Protein AF-A0A3D4DFG9-F1 (afdb_monomer_lite)

Foldseek 3Di:
DDPCVVCLCVLDDHPVGLALVLQVALQSDKDFADLVVCSVSSDLAQVSLQLVVCVVCVVVVWHKWKKWFDAPPDIGIWMWTADPNDIWTGRSNVGDTQDDPNHGDDLVCLAPPVVVVCVRLVVVVVDPCSPSRRSPDMDIGRDDVVVVVVDDRDMDGDDPVNRVVCRVPRND

pLDDT: mean 86.05, std 16.09, range [35.91, 98.31]

Radius of gyration: 16.88 Å; chains: 1; bounding box: 44×37×41 Å

Sequence (172 aa):
MTKFVSSIWKNYPLDIQSNEKFYKTPNDYFWGGTEELLIFKGSDWCSELARVFCALCQCENIPSRIVYTFSNEDGHVINEAFVNGKWLLIDSTNGFIYKYNNKFVDLRNLVFNVSYRNRILSEYSFNYYSNACYFENVYISYYWISRYEEYNYEISFCNNYYNKLLSKVWNQ

Structure (mmCIF, N/CA/C/O backbone):
data_AF-A0A3D4DFG9-F1
#
_entry.id   AF-A0A3D4DFG9-F1
#
loop_
_atom_site.group_PDB
_atom_site.id
_atom_site.type_symbol
_atom_site.label_atom_id
_atom_site.label_alt_id
_atom_site.label_comp_id
_atom_site.label_asym_id
_atom_site.label_entity_id
_atom_site.label_seq_id
_atom_site.pdbx_PDB_ins_code
_atom_site.Cartn_x
_atom_site.Cartn_y
_atom_site.Cartn_z
_atom_site.occupancy
_atom_site.B_iso_or_equiv
_atom_site.auth_seq_id
_atom_site.auth_comp_id
_atom_site.auth_asym_id
_atom_site.auth_atom_id
_atom_site.pdbx_PDB_model_num
ATOM 1 N N . MET A 1 1 ? -11.441 -17.284 -5.043 1.00 46.81 1 MET A N 1
ATOM 2 C CA . MET A 1 1 ? -10.011 -17.678 -5.125 1.00 46.81 1 MET A CA 1
ATOM 3 C C . MET A 1 1 ? -9.742 -18.696 -6.228 1.00 46.81 1 MET A C 1
ATOM 5 O O . MET A 1 1 ? -10.145 -19.850 -6.117 1.00 46.81 1 MET A O 1
ATOM 9 N N . THR A 1 2 ? -9.041 -18.301 -7.294 1.00 36.22 2 THR A N 1
ATOM 10 C CA . THR A 1 2 ? -8.557 -19.243 -8.318 1.00 36.22 2 THR A CA 1
ATOM 11 C C . THR A 1 2 ? -7.424 -20.119 -7.764 1.00 36.22 2 THR A C 1
ATOM 13 O O . THR A 1 2 ? -6.703 -19.735 -6.840 1.00 36.22 2 THR A O 1
ATOM 16 N N . LYS A 1 3 ? -7.233 -21.308 -8.354 1.00 35.91 3 LYS A N 1
ATOM 17 C CA . LYS A 1 3 ? -6.173 -22.273 -7.991 1.00 35.91 3 LYS A CA 1
ATOM 18 C C . LYS A 1 3 ? -4.770 -21.635 -7.976 1.00 35.91 3 LYS A C 1
ATOM 20 O O . LYS A 1 3 ? -3.923 -22.050 -7.188 1.00 35.91 3 LYS A O 1
ATOM 25 N N . PHE A 1 4 ? -4.564 -20.597 -8.792 1.00 39.53 4 PHE A N 1
ATOM 26 C CA . PHE A 1 4 ? -3.341 -19.796 -8.867 1.00 39.53 4 PHE A CA 1
ATOM 27 C C . PHE A 1 4 ? -3.067 -19.014 -7.571 1.00 39.53 4 PHE A C 1
ATOM 29 O O . PHE A 1 4 ? -2.027 -19.225 -6.954 1.00 39.53 4 PHE A O 1
ATOM 36 N N . VAL A 1 5 ? -4.029 -18.211 -7.094 1.00 42.69 5 VAL A N 1
ATOM 37 C CA . VAL A 1 5 ? -3.875 -17.370 -5.886 1.00 42.69 5 VAL A CA 1
ATOM 38 C C . VAL A 1 5 ? -3.651 -18.225 -4.634 1.00 42.69 5 VAL A C 1
ATOM 40 O O . VAL A 1 5 ? -2.771 -17.940 -3.830 1.00 42.69 5 VAL A O 1
ATOM 43 N N . SER A 1 6 ? -4.362 -19.350 -4.509 1.00 41.75 6 SER A N 1
ATOM 44 C CA . SER A 1 6 ? -4.183 -20.291 -3.385 1.00 41.75 6 SER A CA 1
ATOM 45 C C . SER A 1 6 ? -2.836 -21.033 -3.376 1.00 41.75 6 SER A C 1
ATOM 47 O O . SER A 1 6 ? -2.487 -21.675 -2.384 1.00 41.75 6 SER A O 1
ATOM 49 N N . SER A 1 7 ? -2.094 -20.969 -4.487 1.00 47.50 7 SER A N 1
ATOM 50 C CA . SER A 1 7 ? -0.821 -21.671 -4.689 1.00 47.50 7 SER A CA 1
ATOM 51 C C . SER A 1 7 ? 0.356 -20.715 -4.889 1.00 47.50 7 SER A C 1
ATOM 53 O O . SER A 1 7 ? 1.444 -21.182 -5.212 1.00 47.50 7 SER A O 1
ATOM 55 N N . ILE A 1 8 ? 0.169 -19.402 -4.697 1.00 57.06 8 ILE A N 1
ATOM 56 C CA . ILE A 1 8 ? 1.238 -18.402 -4.850 1.00 57.06 8 ILE A CA 1
ATOM 57 C C . ILE A 1 8 ? 2.456 -18.775 -3.992 1.00 57.06 8 ILE A C 1
ATOM 59 O O . ILE A 1 8 ? 3.555 -18.875 -4.517 1.00 57.06 8 ILE A O 1
ATOM 63 N N . TRP A 1 9 ? 2.253 -19.167 -2.734 1.00 48.72 9 TRP A N 1
ATOM 64 C CA . TRP A 1 9 ? 3.323 -19.614 -1.830 1.00 48.72 9 TRP A CA 1
ATOM 65 C C . TRP A 1 9 ? 4.067 -20.887 -2.284 1.00 48.72 9 TRP A C 1
ATOM 67 O O . TRP A 1 9 ? 5.115 -21.211 -1.737 1.00 48.72 9 TRP A O 1
ATOM 77 N N . LYS A 1 10 ? 3.514 -21.650 -3.241 1.00 53.09 10 LYS A N 1
ATOM 78 C CA . LYS A 1 10 ? 4.158 -22.840 -3.832 1.00 53.09 10 LYS A CA 1
ATOM 79 C C . LYS A 1 10 ? 4.944 -22.520 -5.100 1.00 53.09 10 LYS A C 1
ATOM 81 O O . LYS A 1 10 ? 5.863 -23.258 -5.435 1.00 53.09 10 LYS A O 1
ATOM 86 N N . ASN A 1 11 ? 4.509 -21.499 -5.836 1.00 50.72 11 ASN A N 1
ATOM 87 C CA . ASN A 1 11 ? 5.065 -21.124 -7.137 1.00 50.72 11 ASN A CA 1
ATOM 88 C C . ASN A 1 11 ? 6.096 -20.002 -7.022 1.00 50.72 11 ASN A C 1
ATOM 90 O O . ASN A 1 11 ? 6.951 -19.871 -7.893 1.00 50.72 11 ASN A O 1
ATOM 94 N N . TYR A 1 12 ? 6.000 -19.208 -5.961 1.00 51.94 12 TYR A N 1
ATOM 95 C CA . TYR A 1 12 ? 6.945 -18.164 -5.628 1.00 51.94 12 TYR A CA 1
ATOM 96 C C . TYR A 1 12 ? 7.826 -18.628 -4.480 1.00 51.94 12 TYR A C 1
ATOM 98 O O . TYR A 1 12 ? 7.362 -19.390 -3.625 1.00 51.94 12 TYR A O 1
ATOM 106 N N . PRO A 1 13 ? 9.101 -18.222 -4.488 1.00 49.41 13 PRO A N 1
ATOM 107 C CA . PRO A 1 13 ? 10.010 -18.545 -3.410 1.00 49.41 13 PRO A CA 1
ATOM 108 C C . PRO A 1 13 ? 9.376 -18.193 -2.056 1.00 49.41 13 PRO A C 1
ATOM 110 O O . PRO A 1 13 ? 8.799 -17.117 -1.911 1.00 49.41 13 PRO A O 1
ATOM 113 N N . LEU A 1 14 ? 9.466 -19.109 -1.082 1.00 44.88 14 LEU A N 1
ATOM 114 C CA . LEU A 1 14 ? 9.115 -18.831 0.319 1.00 44.88 14 LEU A CA 1
ATOM 115 C C . LEU A 1 14 ? 9.831 -17.550 0.769 1.00 44.88 14 LEU A C 1
ATOM 117 O O . LEU A 1 14 ? 10.867 -17.220 0.210 1.00 44.88 14 LEU A O 1
ATOM 121 N N . ASP A 1 15 ? 9.363 -16.891 1.819 1.00 45.31 15 ASP A N 1
ATOM 122 C CA . ASP A 1 15 ? 9.868 -15.608 2.342 1.00 45.31 15 ASP A CA 1
ATOM 123 C C . ASP A 1 15 ? 11.414 -15.577 2.530 1.00 45.31 15 ASP A C 1
ATOM 125 O O . ASP A 1 15 ? 12.061 -14.537 2.469 1.00 45.31 15 ASP A O 1
ATOM 129 N N . ILE A 1 16 ? 12.032 -16.754 2.710 1.00 41.19 16 ILE A N 1
ATOM 130 C CA . ILE A 1 16 ? 13.486 -16.994 2.842 1.00 41.19 16 ILE A CA 1
ATOM 131 C C . ILE A 1 16 ? 14.237 -17.064 1.489 1.00 41.19 16 ILE A C 1
ATOM 133 O O . ILE A 1 16 ? 15.465 -17.040 1.447 1.00 41.19 16 ILE A O 1
ATOM 137 N N . GLN A 1 17 ? 13.529 -17.192 0.376 1.00 40.84 17 GLN A N 1
ATOM 138 C CA . GLN A 1 17 ? 14.023 -17.302 -0.999 1.00 40.84 17 GLN A CA 1
ATOM 139 C C . GLN A 1 17 ? 13.631 -16.086 -1.861 1.00 40.84 17 GLN A C 1
ATOM 141 O O . GLN A 1 17 ? 14.265 -15.848 -2.886 1.00 40.84 17 GLN A O 1
ATOM 146 N N . SER A 1 18 ? 12.618 -15.308 -1.458 1.00 43.88 18 SER A N 1
ATOM 147 C CA . SER A 1 18 ? 12.346 -13.951 -1.955 1.00 43.88 18 SER A CA 1
ATOM 148 C C . SER A 1 18 ? 13.230 -12.942 -1.219 1.00 43.88 18 SER A C 1
ATOM 150 O O . SER A 1 18 ? 12.785 -11.884 -0.793 1.00 43.88 18 SER A O 1
ATOM 152 N N . ASN A 1 19 ? 14.475 -13.332 -0.963 1.00 43.22 19 ASN A N 1
ATOM 153 C CA . ASN A 1 19 ? 15.458 -12.488 -0.323 1.00 43.22 19 ASN A CA 1
ATOM 154 C C . ASN A 1 19 ? 16.263 -11.742 -1.385 1.00 43.22 19 ASN A C 1
ATOM 156 O O . ASN A 1 19 ? 16.289 -12.117 -2.559 1.00 43.22 19 ASN A O 1
ATOM 160 N N . GLU A 1 20 ? 16.988 -10.739 -0.909 1.00 46.56 20 GLU A N 1
ATOM 161 C CA . GLU A 1 20 ? 18.102 -9.980 -1.490 1.00 46.56 20 GLU A CA 1
ATOM 162 C C . GLU A 1 20 ? 18.973 -10.701 -2.553 1.00 46.56 20 GLU A C 1
ATOM 164 O O . GLU A 1 20 ? 19.688 -10.094 -3.340 1.00 46.56 20 GLU A O 1
ATOM 169 N N . LYS A 1 21 ? 18.930 -12.029 -2.651 1.00 51.59 21 LYS A N 1
ATOM 170 C CA . LYS A 1 21 ? 19.681 -12.822 -3.629 1.00 51.59 21 LYS A CA 1
ATOM 171 C C . LYS A 1 21 ? 18.981 -13.002 -4.978 1.00 51.59 21 LYS A C 1
ATOM 173 O O . LYS A 1 21 ? 19.639 -13.485 -5.903 1.00 51.59 21 LYS A O 1
ATOM 178 N N . PHE A 1 22 ? 17.700 -12.649 -5.113 1.00 65.12 22 PHE A N 1
ATOM 179 C CA . PHE A 1 22 ? 16.990 -12.762 -6.394 1.00 65.12 22 PHE A CA 1
ATOM 180 C C . PHE A 1 22 ? 17.450 -11.688 -7.391 1.00 65.12 22 PHE A C 1
ATOM 182 O O . PHE A 1 22 ? 17.767 -12.000 -8.539 1.00 65.12 22 PHE A O 1
ATOM 189 N N . TYR A 1 23 ? 17.593 -10.446 -6.919 1.00 75.56 23 TYR A N 1
ATOM 190 C CA . TYR A 1 23 ? 18.137 -9.322 -7.679 1.00 75.56 23 TYR A CA 1
ATOM 191 C C . TYR A 1 23 ? 19.496 -8.926 -7.100 1.00 75.56 23 TYR A C 1
ATOM 193 O O . TYR A 1 23 ? 19.579 -8.298 -6.047 1.00 75.56 23 TYR A O 1
ATOM 201 N N . LYS A 1 24 ? 20.588 -9.316 -7.766 1.00 79.81 24 LYS A N 1
ATOM 202 C CA . LYS A 1 24 ? 21.953 -9.131 -7.233 1.00 79.81 24 LYS A CA 1
ATOM 203 C C . LYS A 1 24 ? 22.349 -7.661 -7.144 1.00 79.81 24 LYS A C 1
ATOM 205 O O . LYS A 1 24 ? 23.125 -7.283 -6.272 1.00 79.81 24 LYS A O 1
ATOM 210 N N . THR A 1 25 ? 21.845 -6.859 -8.069 1.00 85.56 25 THR A N 1
ATOM 211 C CA . THR A 1 25 ? 22.102 -5.430 -8.187 1.00 85.56 25 THR A CA 1
ATOM 212 C C . THR A 1 25 ? 20.796 -4.695 -8.489 1.00 85.56 25 THR A C 1
ATOM 214 O O . THR A 1 25 ? 19.872 -5.300 -9.039 1.00 85.56 25 THR A O 1
ATOM 217 N N . PRO A 1 26 ? 20.723 -3.374 -8.241 1.00 84.88 26 PRO A N 1
ATOM 218 C CA . PRO A 1 26 ? 19.557 -2.579 -8.627 1.00 84.88 26 PRO A CA 1
ATOM 219 C C . PRO A 1 26 ? 19.217 -2.680 -10.122 1.00 84.88 26 PRO A C 1
ATOM 221 O O . PRO A 1 26 ? 18.064 -2.508 -10.500 1.00 84.88 26 PRO A O 1
ATOM 224 N N . ASN A 1 27 ? 20.207 -2.961 -10.978 1.00 87.88 27 ASN A N 1
ATOM 225 C CA . ASN A 1 27 ? 20.015 -3.109 -12.423 1.00 87.88 27 ASN A CA 1
ATOM 226 C C . ASN A 1 27 ? 19.316 -4.415 -12.816 1.00 87.88 27 ASN A C 1
ATOM 228 O O . ASN A 1 27 ? 18.794 -4.501 -13.925 1.00 87.88 27 ASN A O 1
ATOM 232 N N . ASP A 1 28 ? 19.315 -5.416 -11.936 1.00 83.94 28 ASP A N 1
ATOM 233 C CA . ASP A 1 28 ? 18.597 -6.668 -12.171 1.00 83.94 28 ASP A CA 1
ATOM 234 C C . ASP A 1 28 ? 17.088 -6.498 -11.915 1.00 83.94 28 ASP A C 1
ATOM 236 O O . ASP A 1 28 ? 16.291 -7.320 -12.364 1.00 83.94 28 ASP A O 1
ATOM 240 N N . TYR A 1 29 ? 16.694 -5.428 -11.214 1.00 85.69 29 TYR A N 1
ATOM 241 C CA . TYR A 1 29 ? 15.308 -5.101 -10.900 1.00 85.69 29 TYR A CA 1
ATOM 242 C C . TYR A 1 29 ? 14.666 -4.229 -11.984 1.00 85.69 29 TYR A C 1
ATOM 244 O O . TYR A 1 29 ? 15.296 -3.334 -12.557 1.00 85.69 29 TYR A O 1
ATOM 252 N N . PHE A 1 30 ? 13.370 -4.441 -12.213 1.00 88.44 30 PHE A N 1
ATOM 253 C CA . PHE A 1 30 ? 12.541 -3.543 -13.009 1.00 88.44 30 PHE A CA 1
ATOM 254 C C . PHE A 1 30 ? 11.319 -3.077 -12.215 1.00 88.44 30 PHE A C 1
ATOM 256 O O . PHE A 1 30 ? 10.704 -3.850 -11.475 1.00 88.44 30 PHE A O 1
ATOM 263 N N . TRP A 1 31 ? 10.961 -1.808 -12.392 1.00 88.50 31 TRP A N 1
ATOM 264 C CA . TRP A 1 31 ? 9.784 -1.180 -11.801 1.00 88.50 31 TRP A CA 1
ATOM 265 C C . TRP A 1 31 ? 8.658 -1.112 -12.824 1.00 88.50 31 TRP A C 1
ATOM 267 O O . TRP A 1 31 ? 8.898 -0.841 -14.003 1.00 88.50 31 TRP A O 1
ATOM 277 N N . GLY A 1 32 ? 7.428 -1.307 -12.359 1.00 88.38 32 GLY A N 1
ATOM 278 C CA . GLY A 1 32 ? 6.242 -1.309 -13.213 1.00 88.38 32 GLY A CA 1
ATOM 279 C C . GLY A 1 32 ? 5.870 -2.707 -13.708 1.00 88.38 32 GLY A C 1
ATOM 280 O O . GLY A 1 32 ? 6.261 -3.718 -13.125 1.00 88.38 32 GLY A O 1
ATOM 281 N N . GLY A 1 33 ? 5.072 -2.769 -14.773 1.00 90.88 33 GLY A N 1
ATOM 282 C CA . GLY A 1 33 ? 4.374 -3.986 -15.194 1.00 90.88 33 GLY A CA 1
ATOM 283 C C . GLY A 1 33 ? 2.998 -4.146 -14.540 1.00 90.88 33 GLY A C 1
ATOM 284 O O . GLY A 1 33 ? 2.639 -3.415 -13.611 1.00 90.88 33 GLY A O 1
ATOM 285 N N . THR A 1 34 ? 2.206 -5.084 -15.063 1.00 92.69 34 THR A N 1
ATOM 286 C CA . THR A 1 34 ? 0.888 -5.460 -14.522 1.00 92.69 34 THR A CA 1
ATOM 287 C C . THR A 1 34 ? 1.028 -6.225 -13.213 1.00 92.69 34 THR A C 1
ATOM 289 O O . THR A 1 34 ? 2.100 -6.731 -12.888 1.00 92.69 34 THR A O 1
ATOM 292 N N . GLU A 1 35 ? -0.058 -6.363 -12.465 1.00 92.56 35 GLU A N 1
ATOM 293 C CA . GLU A 1 35 ? -0.071 -7.091 -11.197 1.00 92.56 35 GLU A CA 1
ATOM 294 C C . GLU A 1 35 ? 0.397 -8.546 -11.347 1.00 92.56 35 GLU A C 1
ATOM 296 O O . GLU A 1 35 ? 1.107 -9.042 -10.476 1.00 92.56 35 GLU A O 1
ATOM 301 N N . GLU A 1 36 ? 0.100 -9.220 -12.463 1.00 87.62 36 GLU A N 1
ATOM 302 C CA . GLU A 1 36 ? 0.626 -10.561 -12.746 1.00 87.62 36 GLU A CA 1
ATOM 303 C C . GLU A 1 36 ? 2.148 -10.5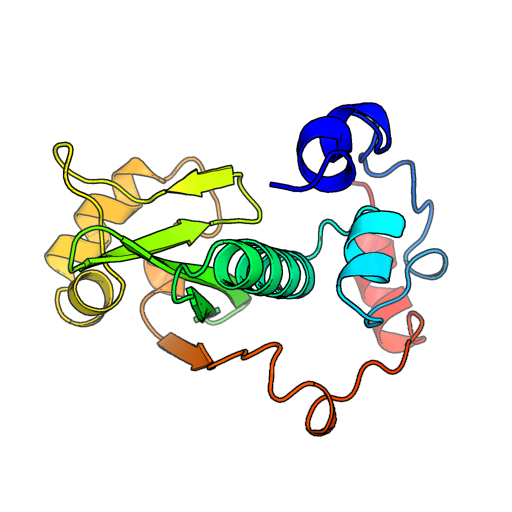63 -12.892 1.00 87.62 36 GLU A C 1
ATOM 305 O O . GLU A 1 36 ? 2.798 -11.487 -12.408 1.00 87.62 36 GLU A O 1
ATOM 310 N N . LEU A 1 37 ? 2.727 -9.532 -13.520 1.00 86.06 37 LEU A N 1
ATOM 311 C CA . LEU A 1 37 ? 4.180 -9.369 -13.618 1.00 86.06 37 LEU A CA 1
ATOM 312 C C . LEU A 1 37 ? 4.801 -9.042 -12.260 1.00 86.06 37 LEU A C 1
ATOM 314 O O . LEU A 1 37 ? 5.868 -9.565 -11.949 1.00 86.06 37 LEU A O 1
ATOM 318 N N . L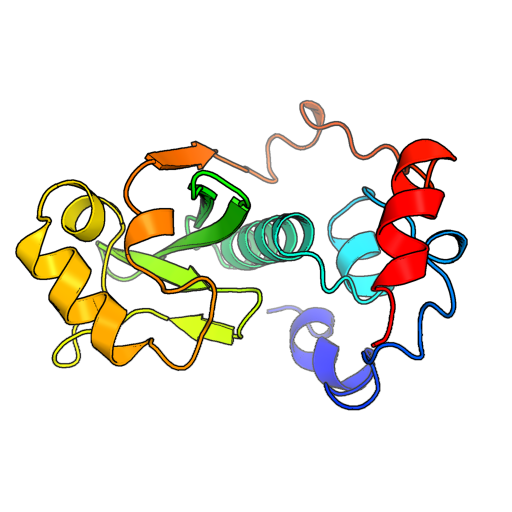EU A 1 38 ? 4.138 -8.221 -11.440 1.00 88.81 38 LEU A N 1
ATOM 319 C CA . LEU A 1 38 ? 4.588 -7.905 -10.081 1.00 88.81 38 LEU A CA 1
ATOM 320 C C . LEU A 1 38 ? 4.622 -9.158 -9.195 1.00 88.81 38 LEU A C 1
ATOM 322 O O . LEU A 1 38 ? 5.594 -9.381 -8.474 1.00 88.81 38 LEU A O 1
ATOM 326 N N . ILE A 1 39 ? 3.590 -10.000 -9.297 1.00 84.81 39 ILE A N 1
ATOM 327 C CA . ILE A 1 39 ? 3.542 -11.308 -8.640 1.00 84.81 39 ILE A CA 1
ATOM 328 C C . ILE A 1 39 ? 4.642 -12.208 -9.218 1.00 84.81 39 ILE A C 1
ATOM 330 O O . ILE A 1 39 ? 5.417 -12.781 -8.461 1.00 84.81 39 ILE A O 1
ATOM 334 N N . PHE A 1 40 ? 4.755 -12.295 -10.550 1.00 80.50 40 PHE A N 1
ATOM 335 C CA . PHE A 1 40 ? 5.747 -13.132 -11.229 1.00 80.50 40 PHE A CA 1
ATOM 336 C C . PHE A 1 40 ? 7.186 -12.810 -10.823 1.00 80.50 40 PHE A C 1
ATOM 338 O O . PHE A 1 40 ? 7.980 -13.718 -10.585 1.00 80.50 40 PHE A O 1
ATOM 345 N N . LYS A 1 41 ? 7.511 -11.520 -10.727 1.00 80.56 41 LYS A N 1
ATOM 346 C CA . LYS A 1 41 ? 8.851 -11.037 -10.391 1.00 80.56 41 LYS A CA 1
ATOM 347 C C . LYS A 1 41 ? 9.151 -11.081 -8.891 1.00 80.56 41 LYS A C 1
ATOM 349 O O . LYS A 1 41 ? 10.281 -10.792 -8.512 1.00 80.56 41 LYS A O 1
ATOM 354 N N . GLY A 1 42 ? 8.158 -11.403 -8.056 1.00 79.06 42 GLY A N 1
ATOM 355 C CA . GLY A 1 42 ? 8.300 -11.412 -6.601 1.00 79.06 42 GLY A CA 1
ATOM 356 C C . GLY A 1 42 ? 8.707 -10.047 -6.052 1.00 79.06 42 GLY A C 1
ATOM 357 O O . GLY A 1 42 ? 9.689 -9.963 -5.325 1.00 79.06 42 GLY A O 1
ATOM 358 N N . SER A 1 43 ? 8.009 -8.981 -6.461 1.00 83.75 43 SER A N 1
ATOM 359 C CA . SER A 1 43 ? 8.293 -7.626 -5.970 1.00 83.75 43 SER A CA 1
ATOM 360 C C . SER A 1 43 ? 8.162 -7.531 -4.448 1.00 83.75 43 SER A C 1
ATOM 362 O O . SER A 1 43 ? 7.183 -8.009 -3.879 1.00 83.75 43 SER A O 1
ATOM 364 N N . ASP A 1 44 ? 9.119 -6.859 -3.817 1.00 82.31 44 ASP A N 1
ATOM 365 C CA . ASP A 1 44 ? 9.137 -6.480 -2.402 1.00 82.31 44 ASP A CA 1
ATOM 366 C C . ASP A 1 44 ? 8.913 -4.968 -2.191 1.00 82.31 44 ASP A C 1
ATOM 368 O O . ASP A 1 44 ? 8.873 -4.483 -1.060 1.00 82.31 44 ASP A O 1
ATOM 372 N N . TRP A 1 45 ? 8.716 -4.204 -3.270 1.00 87.88 45 TRP A N 1
ATOM 373 C CA . TRP A 1 45 ? 8.497 -2.763 -3.194 1.00 87.88 45 TRP A CA 1
ATOM 374 C C . TRP A 1 45 ? 7.081 -2.439 -2.720 1.00 87.88 45 TRP A C 1
ATOM 376 O O . TRP A 1 45 ? 6.090 -2.866 -3.317 1.00 87.88 45 TRP A O 1
ATOM 386 N N . CYS A 1 46 ? 6.976 -1.598 -1.690 1.00 93.25 46 CYS A N 1
ATOM 387 C CA . CYS A 1 46 ? 5.711 -1.307 -1.011 1.00 93.25 46 CYS A CA 1
ATOM 388 C C . CYS A 1 46 ? 4.599 -0.801 -1.944 1.00 93.25 46 CYS A C 1
ATOM 390 O O . CYS A 1 46 ? 3.446 -1.216 -1.834 1.00 93.25 46 CYS A O 1
ATOM 392 N N . SER A 1 47 ? 4.935 0.042 -2.922 1.00 94.31 47 SER A N 1
ATOM 393 C CA . SER A 1 47 ? 3.974 0.581 -3.891 1.00 94.31 47 SER A CA 1
ATOM 394 C C . SER A 1 47 ? 3.446 -0.470 -4.875 1.00 94.31 47 SER A C 1
ATOM 396 O O . SER A 1 47 ? 2.276 -0.429 -5.261 1.00 94.31 47 SER A O 1
ATOM 398 N N . GLU A 1 48 ? 4.285 -1.427 -5.267 1.00 94.00 48 GLU A N 1
ATOM 399 C CA . GLU A 1 48 ? 3.929 -2.529 -6.161 1.00 94.00 48 GLU A CA 1
ATOM 400 C C . GLU A 1 48 ? 3.112 -3.589 -5.411 1.00 94.00 48 GLU A C 1
ATOM 402 O O . GLU A 1 48 ? 2.070 -4.027 -5.906 1.00 94.00 48 GLU A O 1
ATOM 407 N N . LEU A 1 49 ? 3.497 -3.916 -4.174 1.00 94.38 49 LEU A N 1
ATOM 408 C CA . LEU A 1 49 ? 2.715 -4.786 -3.295 1.00 94.38 49 LEU A CA 1
ATOM 409 C C . LEU A 1 49 ? 1.340 -4.195 -2.972 1.00 94.38 49 LEU A C 1
ATOM 411 O O . LEU A 1 49 ? 0.344 -4.917 -3.015 1.00 94.38 49 LEU A O 1
ATOM 415 N N . ALA A 1 50 ? 1.247 -2.885 -2.735 1.00 96.75 50 ALA A N 1
ATOM 416 C CA . ALA A 1 50 ? -0.030 -2.224 -2.488 1.00 96.75 50 ALA A CA 1
ATOM 417 C C . ALA A 1 50 ? -0.980 -2.295 -3.699 1.00 96.75 50 ALA A C 1
ATOM 419 O O . ALA A 1 50 ? -2.199 -2.412 -3.524 1.00 96.75 50 ALA A O 1
ATOM 420 N N . ARG A 1 51 ? -0.448 -2.261 -4.930 1.00 96.25 51 ARG A N 1
ATOM 421 C CA . ARG A 1 51 ? -1.234 -2.481 -6.158 1.00 96.25 51 ARG A CA 1
ATOM 422 C C . ARG A 1 51 ? -1.730 -3.918 -6.262 1.00 96.25 51 ARG A C 1
ATOM 424 O O . ARG A 1 51 ? -2.930 -4.128 -6.451 1.00 96.25 51 ARG A O 1
ATOM 431 N N . VAL A 1 52 ? -0.834 -4.890 -6.075 1.00 95.94 52 VAL A N 1
ATOM 432 C CA . VAL A 1 52 ? -1.178 -6.322 -6.085 1.00 95.94 52 VAL A CA 1
ATOM 433 C C . VAL A 1 52 ? -2.246 -6.625 -5.036 1.00 95.94 52 VAL A C 1
ATOM 435 O O . VAL A 1 52 ? -3.242 -7.276 -5.348 1.00 95.94 52 VAL A O 1
ATOM 438 N N . PHE A 1 53 ? -2.097 -6.095 -3.820 1.00 96.88 53 PHE A N 1
ATOM 439 C CA . PHE A 1 53 ? -3.093 -6.221 -2.761 1.00 96.88 53 PHE A CA 1
ATOM 440 C C . PHE A 1 53 ? -4.468 -5.729 -3.225 1.00 96.88 53 PHE A C 1
ATOM 442 O O . PHE A 1 53 ? -5.459 -6.452 -3.110 1.00 96.88 53 PHE A O 1
ATOM 449 N N . CYS A 1 54 ? -4.537 -4.523 -3.801 1.00 97.62 54 CYS A N 1
ATOM 450 C CA . CYS A 1 54 ? -5.800 -3.973 -4.277 1.00 97.62 54 CYS A CA 1
ATOM 451 C C . CYS A 1 54 ? -6.445 -4.827 -5.374 1.00 97.62 54 CYS A C 1
ATOM 453 O O . CYS A 1 54 ? -7.657 -5.048 -5.335 1.00 97.62 54 CYS A O 1
ATOM 455 N N . ALA A 1 55 ? -5.657 -5.325 -6.327 1.00 96.38 55 ALA A N 1
ATOM 456 C CA . ALA A 1 55 ? -6.170 -6.193 -7.379 1.00 96.38 55 A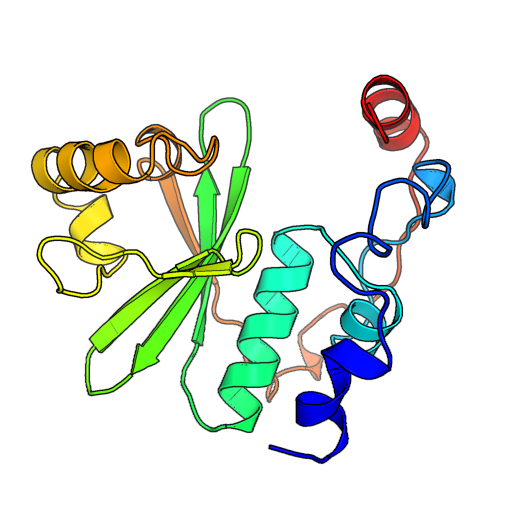LA A CA 1
ATOM 457 C C . ALA A 1 55 ? -6.721 -7.511 -6.822 1.00 96.38 55 ALA A C 1
ATOM 459 O O . ALA A 1 55 ? -7.830 -7.912 -7.174 1.00 96.38 55 ALA A O 1
ATOM 460 N N . LEU A 1 56 ? -6.005 -8.146 -5.890 1.00 96.06 56 LEU A N 1
ATOM 461 C CA . LEU A 1 56 ? -6.459 -9.377 -5.242 1.00 96.06 56 LEU A CA 1
ATOM 462 C C . LEU A 1 56 ? -7.741 -9.164 -4.424 1.00 96.06 56 LEU A C 1
ATOM 464 O O . LEU A 1 56 ? -8.651 -9.988 -4.504 1.00 96.06 56 LEU A O 1
ATOM 468 N N . CYS A 1 57 ? -7.855 -8.056 -3.686 1.00 96.94 57 CYS A N 1
ATOM 469 C CA . CYS A 1 57 ? -9.092 -7.706 -2.984 1.00 96.94 57 CYS A CA 1
ATOM 470 C C . CYS A 1 57 ? -10.271 -7.552 -3.951 1.00 96.94 57 CYS A C 1
ATOM 472 O O . CYS A 1 57 ? -11.345 -8.103 -3.708 1.00 96.94 57 CYS A O 1
ATOM 474 N N . GLN A 1 58 ? -10.069 -6.851 -5.066 1.00 95.06 58 GLN A N 1
ATOM 475 C CA . GLN A 1 58 ? -11.127 -6.601 -6.045 1.00 95.06 58 GLN A CA 1
ATOM 476 C C . GLN A 1 58 ? -11.572 -7.873 -6.772 1.00 95.06 58 GLN A C 1
ATOM 478 O O . GLN A 1 58 ? -12.768 -8.034 -7.008 1.00 95.06 58 GLN A O 1
ATOM 483 N N . CYS A 1 59 ? -10.664 -8.821 -7.023 1.00 95.31 59 CYS A N 1
ATOM 484 C CA . CYS A 1 59 ? -11.010 -10.159 -7.517 1.00 95.31 59 CYS A CA 1
ATOM 485 C C . CYS A 1 59 ? -11.966 -10.925 -6.584 1.00 95.31 59 CYS A C 1
ATOM 487 O O . CYS A 1 59 ? -12.717 -11.784 -7.043 1.00 95.31 59 CYS A O 1
ATOM 489 N N . GLU A 1 60 ? -11.964 -10.613 -5.286 1.00 94.94 60 GLU A N 1
ATOM 490 C CA . GLU A 1 60 ? -12.864 -11.201 -4.286 1.00 94.94 60 GLU A CA 1
ATOM 491 C C . GLU A 1 60 ? -14.005 -10.243 -3.884 1.00 94.94 60 GLU A C 1
ATOM 493 O O . GLU A 1 60 ? -14.675 -10.458 -2.875 1.00 94.94 60 GLU A O 1
ATOM 498 N N . ASN A 1 61 ? -14.263 -9.195 -4.678 1.00 94.75 61 ASN A N 1
ATOM 499 C CA . ASN A 1 61 ? -15.289 -8.173 -4.429 1.00 94.75 61 ASN A CA 1
ATOM 500 C C . ASN A 1 61 ? -15.117 -7.410 -3.103 1.00 94.75 61 ASN A C 1
ATOM 502 O O . ASN A 1 61 ? -16.091 -6.930 -2.521 1.00 94.75 61 ASN A O 1
ATOM 506 N N . ILE A 1 62 ? -13.881 -7.276 -2.621 1.00 96.75 62 ILE A N 1
ATOM 507 C CA . ILE A 1 62 ? -13.542 -6.466 -1.450 1.00 96.75 62 ILE A CA 1
ATOM 508 C C . ILE A 1 62 ? -13.079 -5.091 -1.945 1.00 96.75 62 ILE A C 1
ATOM 510 O O . ILE A 1 62 ? -12.046 -5.008 -2.614 1.00 96.75 62 ILE A O 1
ATOM 514 N N . PRO A 1 63 ? -13.794 -3.994 -1.626 1.00 96.94 63 PRO A N 1
ATOM 515 C CA . PRO A 1 63 ? -13.323 -2.658 -1.961 1.00 96.94 63 PRO A CA 1
ATOM 516 C C . PRO A 1 63 ? -11.998 -2.370 -1.256 1.00 96.94 63 PRO A C 1
ATOM 518 O O . PRO A 1 63 ? -11.877 -2.568 -0.047 1.00 96.94 63 PRO A O 1
ATOM 521 N N . SER A 1 64 ? -11.018 -1.870 -1.996 1.00 97.56 64 SER A N 1
ATOM 522 C CA . SER A 1 64 ? -9.691 -1.552 -1.477 1.00 97.56 64 SER A CA 1
ATOM 523 C C . SER A 1 64 ? -9.148 -0.269 -2.100 1.00 97.56 64 SER A C 1
ATOM 525 O O . SER A 1 64 ? -9.599 0.164 -3.164 1.00 97.56 64 SER A O 1
ATOM 527 N N . ARG A 1 65 ? -8.183 0.360 -1.431 1.00 97.56 65 ARG A N 1
ATOM 528 C CA . ARG A 1 65 ? -7.490 1.559 -1.917 1.00 97.56 65 ARG A CA 1
ATOM 529 C C . ARG A 1 65 ? -6.052 1.607 -1.423 1.00 97.56 65 ARG A C 1
ATOM 531 O O . ARG A 1 65 ? -5.714 0.973 -0.424 1.00 97.56 65 ARG A O 1
ATOM 538 N N . ILE A 1 66 ? -5.227 2.360 -2.138 1.00 98.25 66 ILE A N 1
ATOM 539 C CA . ILE A 1 66 ? -3.828 2.589 -1.785 1.00 98.25 66 ILE A CA 1
ATOM 540 C C . ILE A 1 66 ? -3.761 3.780 -0.831 1.00 98.25 66 ILE A C 1
ATOM 542 O O . ILE A 1 66 ? -4.453 4.785 -1.025 1.00 98.25 66 ILE A O 1
ATOM 546 N N . VAL A 1 67 ? -2.920 3.663 0.188 1.00 98.31 67 VAL A N 1
ATOM 547 C CA . VAL A 1 67 ? -2.620 4.717 1.151 1.00 98.31 67 VAL A CA 1
ATOM 548 C C . VAL A 1 67 ? -1.130 5.011 1.084 1.00 98.31 67 VAL A C 1
ATOM 550 O O . VAL A 1 67 ? -0.307 4.135 1.322 1.00 98.31 67 VAL A O 1
ATOM 553 N N . TYR A 1 68 ? -0.792 6.255 0.782 1.00 97.88 68 TYR A N 1
ATOM 554 C CA . TYR A 1 68 ? 0.566 6.765 0.857 1.00 97.88 68 TYR A CA 1
ATOM 555 C C . TYR A 1 68 ? 0.756 7.461 2.198 1.00 97.88 68 TYR A C 1
ATOM 557 O O . TYR A 1 68 ? -0.068 8.291 2.587 1.00 97.88 68 TYR A O 1
ATOM 565 N N . THR A 1 69 ? 1.841 7.130 2.882 1.00 96.88 69 THR A N 1
ATOM 566 C CA . THR A 1 69 ? 2.238 7.691 4.176 1.00 96.88 69 THR A CA 1
ATOM 567 C C . THR A 1 69 ? 3.629 8.290 4.037 1.00 96.88 69 THR A C 1
ATOM 569 O O . THR A 1 69 ? 4.493 7.662 3.427 1.00 96.88 69 THR A O 1
ATOM 572 N N . PHE A 1 70 ? 3.863 9.482 4.578 1.00 95.25 70 PHE A N 1
ATOM 573 C CA . PHE A 1 70 ? 5.117 10.209 4.386 1.00 95.25 70 PHE A CA 1
ATOM 574 C C . PHE A 1 70 ? 5.648 10.758 5.701 1.00 95.25 70 PHE A C 1
ATOM 576 O O . PHE A 1 70 ? 4.914 11.396 6.457 1.00 95.25 70 PHE A O 1
ATOM 583 N N . SER A 1 71 ? 6.941 10.551 5.926 1.00 92.94 71 SER A N 1
ATOM 584 C CA . SER A 1 71 ? 7.736 11.355 6.847 1.00 92.94 71 SER A CA 1
ATOM 585 C C . SER A 1 71 ? 8.439 12.480 6.070 1.00 92.94 71 SER A C 1
ATOM 587 O O . SER A 1 71 ? 8.220 12.662 4.872 1.00 92.94 71 SER A O 1
ATOM 589 N N . ASN A 1 72 ? 9.296 13.251 6.741 1.00 88.44 72 ASN A N 1
ATOM 590 C CA . ASN A 1 72 ? 10.092 14.289 6.077 1.00 88.44 72 ASN A CA 1
ATOM 591 C C . ASN A 1 72 ? 11.219 13.724 5.195 1.00 88.44 72 ASN A C 1
ATOM 593 O O . ASN A 1 72 ? 11.741 14.449 4.352 1.00 88.44 72 ASN A O 1
ATOM 597 N N . GLU A 1 73 ? 11.620 12.470 5.413 1.00 86.38 73 GLU A N 1
ATOM 598 C CA . GLU A 1 73 ? 12.814 11.879 4.792 1.00 86.38 73 GLU A CA 1
ATOM 599 C C . GLU A 1 73 ? 12.488 10.695 3.876 1.00 86.38 73 GLU A C 1
ATOM 601 O O . GLU A 1 73 ? 13.256 10.406 2.962 1.00 86.38 73 GLU A O 1
ATOM 606 N N . ASP A 1 74 ? 11.351 10.032 4.096 1.00 90.62 74 ASP A N 1
ATOM 607 C CA . ASP A 1 74 ? 10.972 8.808 3.391 1.00 90.62 74 ASP A CA 1
ATOM 608 C C . ASP A 1 74 ? 9.443 8.655 3.308 1.00 90.62 74 ASP A C 1
ATOM 610 O O . ASP A 1 74 ? 8.684 9.322 4.021 1.00 90.62 74 ASP A O 1
ATOM 614 N N . GLY A 1 75 ? 8.980 7.755 2.445 1.00 93.62 75 GLY A N 1
ATOM 615 C CA . GLY A 1 75 ? 7.579 7.399 2.279 1.00 93.62 75 GLY A CA 1
ATOM 616 C C . GLY A 1 75 ? 7.354 5.892 2.309 1.00 93.62 75 GLY A C 1
ATOM 617 O O . GLY A 1 75 ? 8.224 5.099 1.975 1.00 93.62 75 GLY A O 1
ATOM 618 N N . HIS A 1 76 ? 6.138 5.500 2.667 1.00 96.25 76 HIS A N 1
ATOM 619 C CA . HIS A 1 76 ? 5.681 4.115 2.629 1.00 96.25 76 HIS A CA 1
ATOM 620 C C . HIS A 1 76 ? 4.309 4.029 1.981 1.00 96.25 76 HIS A C 1
ATOM 622 O O . HIS A 1 76 ? 3.531 4.989 2.006 1.00 96.25 76 HIS A O 1
ATOM 628 N N . VAL A 1 77 ? 4.018 2.882 1.378 1.00 97.81 77 VAL A N 1
ATOM 629 C CA . VAL A 1 77 ? 2.749 2.637 0.699 1.00 97.81 77 VAL A CA 1
ATOM 630 C C . VAL A 1 77 ? 2.097 1.402 1.295 1.00 97.81 77 VAL A C 1
ATOM 632 O O . VAL A 1 77 ? 2.679 0.321 1.331 1.00 97.81 77 VAL A O 1
ATOM 635 N N . ILE A 1 78 ? 0.875 1.593 1.774 1.00 97.75 78 ILE A N 1
ATOM 636 C CA . ILE A 1 78 ? 0.050 0.587 2.437 1.00 97.75 78 ILE A CA 1
ATOM 637 C C . ILE A 1 78 ? -1.356 0.610 1.827 1.00 97.75 78 ILE A C 1
ATOM 639 O O . ILE A 1 78 ? -1.598 1.233 0.787 1.00 97.75 78 ILE A O 1
ATOM 643 N N . ASN A 1 79 ? -2.314 -0.059 2.461 1.00 98.19 79 ASN A N 1
ATOM 644 C CA . ASN A 1 79 ? -3.664 -0.191 1.934 1.00 98.19 79 ASN A CA 1
ATOM 645 C C . ASN A 1 79 ? -4.739 0.057 2.984 1.00 98.19 79 ASN A C 1
ATOM 647 O O . ASN A 1 79 ? -4.542 -0.121 4.185 1.00 98.19 79 ASN A O 1
ATOM 651 N N . GLU A 1 80 ? -5.935 0.367 2.491 1.00 98.00 80 GLU A N 1
ATOM 652 C CA . GLU A 1 80 ? -7.165 0.098 3.222 1.00 98.00 80 GLU A CA 1
ATOM 653 C C . GLU A 1 80 ? -8.049 -0.878 2.443 1.00 98.00 80 GLU A C 1
ATOM 655 O O . GLU A 1 80 ? -8.137 -0.802 1.216 1.00 98.00 80 GLU A O 1
ATOM 660 N N . ALA A 1 81 ? -8.743 -1.761 3.160 1.00 97.56 81 ALA A N 1
ATOM 661 C CA . ALA A 1 81 ? -9.790 -2.625 2.613 1.00 97.56 81 ALA A CA 1
ATOM 662 C C . ALA A 1 81 ? -11.098 -2.455 3.395 1.00 97.56 81 ALA A C 1
ATOM 664 O O . ALA A 1 81 ? -11.073 -2.233 4.606 1.00 97.56 81 ALA A O 1
ATOM 665 N N . PHE A 1 82 ? -12.242 -2.551 2.718 1.00 96.94 82 PHE A N 1
ATOM 666 C CA . PHE A 1 82 ? -13.560 -2.398 3.324 1.00 96.94 82 PHE A CA 1
ATOM 667 C C . PHE A 1 82 ? -14.181 -3.764 3.621 1.00 96.94 82 PHE A C 1
ATOM 669 O O . PHE A 1 82 ? -14.613 -4.474 2.715 1.00 96.94 82 PHE A O 1
ATOM 676 N N . VAL A 1 83 ? -14.246 -4.136 4.900 1.00 94.38 83 VAL A N 1
ATOM 677 C CA . VAL A 1 83 ? -14.765 -5.438 5.350 1.00 94.38 83 VAL A CA 1
ATOM 678 C C . VAL A 1 83 ? -15.757 -5.221 6.486 1.00 94.38 83 VAL A C 1
ATOM 680 O O . VAL A 1 83 ? -15.466 -4.516 7.450 1.00 94.38 83 VAL A O 1
ATOM 683 N N . ASN A 1 84 ? -16.932 -5.851 6.403 1.00 92.19 84 ASN A N 1
ATOM 684 C CA . ASN A 1 84 ? -17.986 -5.775 7.424 1.00 92.19 84 ASN A CA 1
ATOM 685 C C . ASN A 1 84 ? -18.371 -4.330 7.808 1.00 92.19 84 ASN A C 1
ATOM 687 O O . ASN A 1 84 ? -18.491 -4.006 8.990 1.00 92.19 84 ASN A O 1
ATOM 691 N N . GLY A 1 85 ? -18.537 -3.455 6.811 1.00 93.31 85 GLY A N 1
ATOM 692 C CA . GLY A 1 85 ? -19.034 -2.089 7.012 1.00 93.31 85 GLY A CA 1
ATOM 693 C C . GLY A 1 85 ? -17.995 -1.070 7.492 1.00 93.31 85 GLY A C 1
ATOM 694 O O . GLY A 1 85 ? -18.371 0.038 7.868 1.00 93.31 85 GLY A O 1
ATOM 695 N N . LYS A 1 86 ? -16.703 -1.415 7.501 1.00 94.56 86 LYS A N 1
ATOM 696 C CA . LYS A 1 86 ? -15.618 -0.540 7.972 1.00 94.56 86 LYS A CA 1
ATOM 697 C C . LYS A 1 86 ? -14.372 -0.669 7.110 1.00 94.56 86 LYS A C 1
ATOM 699 O O . LYS A 1 86 ? -14.142 -1.715 6.512 1.00 94.56 86 LYS A O 1
ATOM 704 N N . TRP A 1 87 ? -13.565 0.386 7.099 1.00 96.31 87 TRP A N 1
ATOM 705 C CA . TRP A 1 87 ? -12.213 0.361 6.548 1.00 96.31 87 TRP A CA 1
ATOM 706 C C . TRP A 1 87 ? -11.234 -0.239 7.560 1.00 96.31 87 TRP A C 1
ATOM 708 O O . TRP A 1 87 ? -11.381 -0.049 8.767 1.00 96.31 87 TRP A O 1
ATOM 718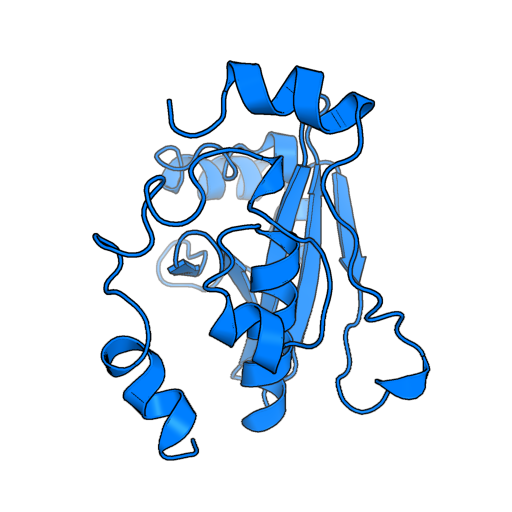 N N . LEU A 1 88 ? -10.268 -0.998 7.056 1.00 97.12 88 LEU A N 1
ATOM 719 C CA . LEU A 1 88 ? -9.196 -1.627 7.814 1.00 97.12 88 LEU A CA 1
ATOM 720 C C . LEU A 1 88 ? -7.881 -1.172 7.203 1.00 97.12 88 LEU A C 1
ATOM 722 O O . LEU A 1 88 ? -7.696 -1.359 6.003 1.00 97.12 88 LEU A O 1
ATOM 726 N N . LEU A 1 89 ? -6.983 -0.627 8.016 1.00 97.81 89 LEU A N 1
ATOM 727 C CA . LEU A 1 89 ? -5.635 -0.257 7.612 1.00 97.81 89 LEU A CA 1
ATOM 728 C C . LEU A 1 89 ? -4.723 -1.487 7.628 1.00 97.81 89 LEU A C 1
ATOM 730 O O . LEU A 1 89 ? -4.658 -2.217 8.623 1.00 97.81 89 LEU A O 1
ATOM 734 N N . ILE A 1 90 ? -4.030 -1.720 6.519 1.00 97.69 90 ILE A N 1
ATOM 735 C CA . ILE A 1 90 ? -3.283 -2.948 6.244 1.00 97.69 90 ILE A CA 1
ATOM 736 C C . ILE A 1 90 ? -1.926 -2.561 5.678 1.00 97.69 90 ILE A C 1
ATOM 738 O O . ILE A 1 90 ? -1.870 -1.875 4.663 1.00 97.69 90 ILE A O 1
ATOM 742 N N . ASP A 1 91 ? -0.849 -3.034 6.298 1.00 96.12 91 ASP A N 1
ATOM 743 C CA . ASP A 1 91 ? 0.486 -2.976 5.711 1.00 96.12 91 ASP A CA 1
ATOM 744 C C . ASP A 1 91 ? 0.723 -4.277 4.935 1.00 96.12 91 ASP A C 1
ATOM 746 O O . ASP A 1 91 ? 1.056 -5.313 5.514 1.00 96.12 91 ASP A O 1
ATOM 750 N N . SER A 1 92 ? 0.486 -4.238 3.621 1.00 93.25 92 SER A N 1
ATOM 751 C CA . SER A 1 92 ? 0.665 -5.394 2.735 1.00 93.25 92 SER A CA 1
ATOM 752 C C . SER A 1 92 ? 2.129 -5.790 2.561 1.00 93.25 92 SER A C 1
ATOM 754 O O . SER A 1 92 ? 2.398 -6.932 2.209 1.00 93.25 92 SER A O 1
ATOM 756 N N . THR A 1 93 ? 3.057 -4.861 2.805 1.00 90.12 93 THR A N 1
ATOM 757 C CA . THR A 1 93 ? 4.503 -5.099 2.699 1.00 90.12 93 THR A CA 1
ATOM 758 C C . THR A 1 93 ? 4.984 -5.915 3.888 1.00 90.12 93 THR A C 1
ATOM 760 O O . THR A 1 93 ? 5.666 -6.919 3.727 1.00 90.12 93 THR A O 1
ATOM 763 N N . ASN A 1 94 ? 4.556 -5.526 5.091 1.00 86.69 94 ASN A N 1
ATOM 764 C CA . ASN A 1 94 ? 4.946 -6.190 6.335 1.00 86.69 94 ASN A CA 1
ATOM 765 C C . ASN A 1 94 ? 3.958 -7.280 6.794 1.00 86.69 94 ASN A C 1
ATOM 767 O O . ASN A 1 94 ? 4.150 -7.897 7.842 1.00 86.69 94 ASN A O 1
ATOM 771 N N . GLY A 1 95 ? 2.886 -7.521 6.035 1.00 88.19 95 GLY A N 1
ATOM 772 C CA . GLY A 1 95 ? 1.985 -8.659 6.225 1.00 88.19 95 GLY A CA 1
ATOM 773 C C . GLY A 1 95 ? 1.058 -8.574 7.440 1.00 88.19 95 GLY A C 1
ATOM 774 O O . GLY A 1 95 ? 0.650 -9.612 7.965 1.00 88.19 95 GLY A O 1
ATOM 775 N N . PHE A 1 96 ? 0.694 -7.375 7.909 1.00 90.00 96 PHE A N 1
ATOM 776 C CA . PHE A 1 96 ? -0.176 -7.235 9.082 1.00 90.00 96 PHE A CA 1
ATOM 777 C C . PHE A 1 96 ? -1.293 -6.197 8.921 1.00 90.00 96 PHE A C 1
ATOM 779 O O . PHE A 1 96 ? -1.276 -5.318 8.063 1.00 90.00 96 PHE A O 1
ATOM 786 N N . ILE A 1 97 ? -2.299 -6.312 9.792 1.00 95.31 97 ILE A N 1
ATOM 787 C CA . ILE A 1 97 ? -3.445 -5.400 9.874 1.00 95.31 97 ILE A CA 1
ATOM 788 C C . ILE A 1 97 ? -3.352 -4.629 11.187 1.00 95.31 97 ILE A C 1
ATOM 790 O O . ILE A 1 97 ? -3.207 -5.243 12.250 1.00 95.31 97 ILE A O 1
ATOM 794 N N . TYR A 1 98 ? -3.486 -3.305 11.128 1.00 95.75 98 TYR A N 1
ATOM 795 C CA . TYR A 1 98 ? -3.462 -2.469 12.322 1.00 95.75 98 TYR A CA 1
ATOM 796 C C . TYR A 1 98 ? -4.701 -2.726 13.190 1.00 95.75 98 TYR A C 1
ATOM 798 O O . TYR A 1 98 ? -5.852 -2.702 12.732 1.00 95.75 98 TYR A O 1
ATOM 806 N N . LYS A 1 99 ? -4.459 -2.982 14.474 1.00 94.62 99 LYS A N 1
ATOM 807 C CA . LYS A 1 99 ? -5.458 -3.250 15.503 1.00 94.62 99 LYS A CA 1
ATOM 808 C C . LYS A 1 99 ? -5.077 -2.527 16.786 1.00 94.62 99 LYS A C 1
ATOM 810 O O . LYS A 1 99 ? -3.908 -2.353 17.085 1.00 94.62 99 LYS A O 1
ATOM 815 N N . TYR A 1 100 ? -6.088 -2.159 17.558 1.00 91.69 100 TYR A N 1
ATOM 816 C CA . TYR A 1 100 ? -5.929 -1.635 18.907 1.00 91.69 100 TYR A CA 1
ATOM 817 C C . TYR A 1 100 ? -7.079 -2.139 19.769 1.00 91.69 100 TYR A C 1
ATOM 819 O O . TYR A 1 100 ? -8.244 -2.018 19.377 1.00 91.69 100 TYR A O 1
ATOM 827 N N . ASN A 1 101 ? -6.781 -2.745 20.922 1.00 90.50 101 ASN A N 1
ATOM 828 C CA . ASN A 1 101 ? -7.786 -3.375 21.791 1.00 90.50 101 ASN A CA 1
ATOM 829 C C . ASN A 1 101 ? -8.746 -4.313 21.025 1.00 90.50 101 ASN A C 1
ATOM 831 O O . ASN A 1 101 ? -9.969 -4.210 21.148 1.00 90.50 101 ASN A O 1
ATOM 835 N N . ASN A 1 102 ? -8.197 -5.198 20.181 1.00 87.81 102 ASN A N 1
ATOM 836 C CA . ASN A 1 102 ? -8.939 -6.125 19.308 1.00 87.81 102 ASN A CA 1
ATOM 837 C C . ASN A 1 102 ? -9.888 -5.473 18.284 1.00 87.81 102 ASN A C 1
ATOM 839 O O . ASN A 1 102 ? -10.692 -6.163 17.654 1.00 87.81 102 ASN A O 1
ATOM 843 N N . LYS A 1 103 ? -9.789 -4.159 18.066 1.00 91.19 103 LYS A N 1
ATOM 844 C CA . LYS A 1 103 ? -10.544 -3.444 17.034 1.00 91.19 103 LYS A CA 1
ATOM 845 C C . LYS A 1 103 ? -9.621 -3.071 15.888 1.00 91.19 103 LYS A C 1
ATOM 847 O O . LYS A 1 103 ? -8.514 -2.604 16.119 1.00 91.19 103 LYS A O 1
ATOM 852 N N . PHE A 1 104 ? -10.090 -3.279 14.662 1.00 94.81 104 PHE A N 1
ATOM 853 C CA . PHE A 1 104 ? -9.389 -2.806 13.472 1.00 94.81 104 PHE A CA 1
ATOM 854 C C . PHE A 1 104 ? -9.307 -1.286 13.466 1.00 94.81 104 PHE A C 1
ATOM 856 O O . PHE A 1 104 ? -10.251 -0.611 13.884 1.00 94.81 104 PHE A O 1
ATOM 863 N N . VAL A 1 105 ? -8.176 -0.793 12.988 1.00 95.00 105 VAL A N 1
ATOM 864 C CA . VAL A 1 105 ? -7.885 0.629 12.861 1.00 95.00 105 VAL A CA 1
ATOM 865 C C . VAL A 1 105 ? -8.198 1.061 11.435 1.00 95.00 105 VAL A C 1
ATOM 867 O O . VAL A 1 105 ? -7.832 0.365 10.493 1.00 95.00 105 VAL A O 1
ATOM 870 N N . ASP A 1 106 ? -8.866 2.199 11.278 1.00 91.94 106 ASP A N 1
ATOM 871 C CA . ASP A 1 106 ? -9.024 2.892 10.000 1.00 91.94 106 ASP A CA 1
ATOM 872 C C . ASP A 1 106 ? -8.111 4.125 9.946 1.00 91.94 106 ASP A C 1
ATOM 874 O O . ASP A 1 106 ? -7.785 4.730 10.975 1.00 91.94 106 ASP A O 1
ATOM 878 N N . LEU A 1 107 ? -7.710 4.520 8.738 1.00 95.12 107 LEU A N 1
ATOM 879 C CA . LEU A 1 107 ? -6.784 5.633 8.536 1.00 95.12 107 LEU A CA 1
ATOM 880 C C . LEU A 1 107 ? -7.346 6.956 9.061 1.00 95.12 107 LEU A C 1
ATOM 882 O O . LEU A 1 107 ? -6.615 7.769 9.623 1.00 95.12 107 LEU A O 1
ATOM 886 N N . ARG A 1 108 ? -8.652 7.186 8.890 1.00 93.00 108 ARG A N 1
ATOM 887 C CA . ARG A 1 108 ? -9.296 8.454 9.252 1.00 93.00 108 ARG A CA 1
ATOM 888 C C . ARG A 1 108 ? -9.100 8.751 10.739 1.00 93.00 108 ARG A C 1
ATOM 890 O O . ARG A 1 108 ? -8.709 9.863 11.086 1.00 93.00 108 ARG A O 1
ATOM 897 N N . ASN A 1 109 ? -9.328 7.771 11.610 1.00 91.12 109 ASN A N 1
ATOM 898 C CA . ASN A 1 109 ? -9.122 7.950 13.047 1.00 91.12 109 ASN A CA 1
ATOM 899 C C . ASN A 1 109 ? -7.649 8.183 13.417 1.00 91.12 109 ASN A C 1
ATOM 901 O O . ASN A 1 109 ? -7.378 9.002 14.295 1.00 91.12 109 ASN A O 1
ATOM 905 N N . LEU A 1 110 ? -6.701 7.526 12.739 1.00 92.50 110 LEU A N 1
ATOM 906 C CA . LEU A 1 110 ? -5.269 7.792 12.934 1.00 92.50 110 LEU A CA 1
ATOM 907 C C . LEU A 1 110 ? -4.887 9.226 12.540 1.00 92.50 110 LEU A C 1
ATOM 909 O O . LEU A 1 110 ? -4.124 9.873 13.246 1.00 92.50 110 LEU A O 1
ATOM 913 N N . VAL A 1 111 ? -5.428 9.754 11.444 1.00 93.06 111 VAL A N 1
ATOM 914 C CA . VAL A 1 111 ? -5.070 11.099 10.966 1.00 93.06 111 VAL A CA 1
ATOM 915 C C . VAL A 1 111 ? -5.647 12.190 11.865 1.00 93.06 111 VAL A C 1
ATOM 917 O O . VAL A 1 111 ? -4.938 13.117 12.252 1.00 93.06 111 VAL A O 1
ATOM 920 N N . PHE A 1 112 ? -6.930 12.089 12.219 1.00 92.56 112 PHE A N 1
ATOM 921 C CA . PHE A 1 112 ? -7.635 13.168 12.920 1.00 92.56 112 PHE A CA 1
ATOM 922 C C . PHE A 1 112 ? -7.480 13.141 14.445 1.00 92.56 112 PHE A C 1
ATOM 924 O O . PHE A 1 112 ? -7.893 14.089 15.111 1.00 92.56 112 PHE A O 1
ATOM 931 N N . ASN A 1 113 ? -6.892 12.089 15.022 1.00 94.25 113 ASN A N 1
ATOM 932 C CA . ASN A 1 113 ? -6.705 11.977 16.465 1.00 94.25 113 ASN A CA 1
ATOM 933 C C . ASN A 1 113 ? -5.247 11.647 16.810 1.00 94.25 113 ASN A C 1
ATOM 935 O O . ASN A 1 113 ? -4.847 10.488 16.874 1.00 94.25 113 ASN A O 1
ATOM 939 N N . VAL A 1 114 ? -4.459 12.689 17.090 1.00 93.69 114 VAL A N 1
ATOM 940 C CA . VAL A 1 114 ? -3.016 12.588 17.379 1.00 93.69 114 VAL A CA 1
ATOM 941 C C . VAL A 1 114 ? -2.721 11.689 18.584 1.00 93.69 114 VAL A C 1
ATOM 943 O O . VAL A 1 114 ? -1.807 10.868 18.540 1.00 93.69 114 VAL A O 1
ATOM 946 N N . SER A 1 115 ? -3.495 11.798 19.667 1.00 93.44 115 SER A N 1
ATOM 947 C CA . SER A 1 115 ? -3.288 10.954 20.852 1.00 93.44 115 SER A 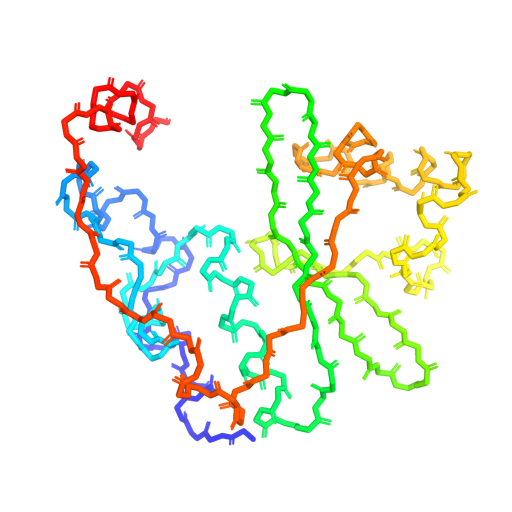CA 1
ATOM 948 C C . SER A 1 115 ? -3.591 9.482 20.564 1.00 93.44 115 SER A C 1
ATOM 950 O O . SER A 1 115 ? -2.879 8.603 21.047 1.00 93.44 115 SER A O 1
ATOM 952 N N . TYR A 1 116 ? -4.627 9.213 19.767 1.00 93.25 116 TYR A N 1
ATOM 953 C CA . TYR A 1 116 ? -4.964 7.870 19.295 1.00 93.25 116 TYR A CA 1
ATOM 954 C C . TYR A 1 116 ? -3.874 7.317 18.371 1.00 93.25 116 TYR A C 1
ATOM 956 O O . TYR A 1 116 ? -3.407 6.204 18.597 1.00 93.25 116 TYR A O 1
ATOM 964 N N . ARG A 1 117 ? -3.395 8.125 17.417 1.00 94.81 117 ARG A N 1
ATOM 965 C CA . ARG A 1 117 ? -2.273 7.803 16.527 1.00 94.81 117 ARG A CA 1
ATOM 966 C C . ARG A 1 117 ? -1.040 7.364 17.291 1.00 94.81 117 ARG A C 1
ATOM 968 O O . ARG A 1 117 ? -0.579 6.244 17.104 1.00 94.81 117 ARG A O 1
ATOM 975 N N . ASN A 1 118 ? -0.549 8.216 18.187 1.00 94.06 118 ASN A N 1
ATOM 976 C CA . ASN A 1 118 ? 0.678 7.947 18.932 1.00 94.06 118 ASN A CA 1
ATOM 977 C C . ASN A 1 118 ? 0.545 6.688 19.794 1.00 94.06 118 ASN A C 1
ATOM 979 O O . ASN A 1 118 ? 1.482 5.902 19.888 1.00 94.06 118 ASN A O 1
ATOM 983 N N . ARG A 1 119 ? -0.632 6.466 20.393 1.00 93.94 119 ARG A N 1
ATOM 984 C CA . ARG A 1 119 ? -0.878 5.277 21.211 1.00 93.94 119 ARG A CA 1
ATOM 985 C C . ARG A 1 119 ? -0.858 3.997 20.381 1.00 93.94 119 ARG A C 1
ATOM 987 O O . ARG A 1 119 ? -0.145 3.072 20.744 1.00 93.94 119 ARG A O 1
ATOM 994 N N . ILE A 1 120 ? -1.601 3.952 19.279 1.00 93.50 120 ILE A N 1
ATOM 995 C CA . ILE A 1 120 ? -1.672 2.757 18.428 1.00 93.50 120 ILE A CA 1
ATOM 996 C C . ILE A 1 120 ? -0.319 2.446 17.832 1.00 93.50 120 ILE A C 1
ATOM 998 O O . ILE A 1 120 ? 0.163 1.329 17.948 1.00 93.50 120 ILE A O 1
ATOM 1002 N N . LEU A 1 121 ? 0.309 3.443 17.221 1.00 94.38 121 LEU A N 1
ATOM 1003 C CA . LEU A 1 121 ? 1.555 3.247 16.499 1.00 94.38 121 LEU A CA 1
ATOM 1004 C C . LEU A 1 121 ? 2.719 2.871 17.425 1.00 94.38 121 LEU A C 1
ATOM 1006 O O . LEU A 1 121 ? 3.642 2.190 16.990 1.00 94.38 121 LEU A O 1
ATOM 1010 N N . SER A 1 122 ? 2.634 3.182 18.724 1.00 92.88 122 SER A N 1
ATOM 1011 C CA . SER A 1 122 ? 3.591 2.666 19.710 1.00 92.88 122 SER A CA 1
ATOM 1012 C C . SER A 1 122 ? 3.548 1.135 19.873 1.00 92.88 122 SER A C 1
ATOM 1014 O O . SER A 1 122 ? 4.597 0.527 20.099 1.00 92.88 122 SER A O 1
ATOM 1016 N N . GLU A 1 123 ? 2.388 0.487 19.674 1.00 93.44 123 GLU A N 1
ATOM 1017 C CA . GLU A 1 123 ? 2.262 -0.986 19.679 1.00 93.44 123 GLU A CA 1
ATOM 1018 C C . GLU A 1 123 ? 2.946 -1.633 18.466 1.00 93.44 123 GLU A C 1
ATOM 1020 O O . GLU A 1 123 ? 3.292 -2.812 18.497 1.00 93.44 123 GLU A O 1
ATOM 1025 N N . TYR A 1 124 ? 3.190 -0.845 17.418 1.00 94.31 124 TYR A N 1
ATOM 1026 C CA . TYR A 1 124 ? 3.837 -1.261 16.176 1.00 94.31 124 TYR A CA 1
ATOM 1027 C C . TYR A 1 124 ? 5.274 -0.738 16.060 1.00 94.31 124 TYR A C 1
ATOM 1029 O O . TYR A 1 124 ? 5.845 -0.726 14.975 1.00 94.31 124 TYR A O 1
ATOM 1037 N N . SER A 1 125 ? 5.890 -0.338 17.177 1.00 91.12 125 SER A N 1
ATOM 1038 C CA . SER A 1 125 ? 7.254 0.220 17.216 1.00 91.12 125 SER A CA 1
ATOM 1039 C C . SER A 1 125 ? 8.355 -0.733 16.729 1.00 91.12 125 SER A C 1
ATOM 1041 O O . SER A 1 125 ? 9.469 -0.288 16.466 1.00 91.12 125 SER A O 1
ATOM 1043 N N . PHE A 1 126 ? 8.048 -2.024 16.563 1.00 89.19 126 PHE A N 1
ATOM 1044 C CA . PHE A 1 126 ? 8.929 -2.995 15.910 1.00 89.19 126 PHE A CA 1
ATOM 1045 C C . PHE A 1 126 ? 9.076 -2.764 14.394 1.00 89.19 126 PHE A C 1
ATOM 1047 O O . PHE A 1 126 ? 10.023 -3.270 13.801 1.00 89.19 126 PHE A O 1
ATOM 1054 N N . ASN A 1 127 ? 8.152 -2.030 13.763 1.00 91.25 127 ASN A N 1
ATOM 1055 C CA . ASN A 1 127 ? 8.186 -1.706 12.340 1.00 91.25 127 ASN A CA 1
ATOM 1056 C C . ASN A 1 127 ? 8.562 -0.231 12.140 1.00 91.25 127 ASN A C 1
ATOM 1058 O O . ASN A 1 127 ? 7.860 0.669 12.605 1.00 91.25 127 ASN A O 1
ATOM 1062 N N . TYR A 1 128 ? 9.630 0.009 11.379 1.00 92.06 128 TYR A N 1
ATOM 1063 C CA . TYR A 1 128 ? 10.136 1.340 11.037 1.00 92.06 128 TYR A CA 1
ATOM 1064 C C . TYR A 1 128 ? 9.047 2.269 10.470 1.00 92.06 128 TYR A C 1
ATOM 1066 O O . TYR A 1 128 ? 8.868 3.391 10.951 1.00 92.06 128 TYR A O 1
ATOM 1074 N N . TYR A 1 129 ? 8.248 1.773 9.521 1.00 93.94 129 TYR A N 1
ATOM 1075 C CA . TYR A 1 129 ? 7.197 2.552 8.855 1.00 93.94 129 TYR A CA 1
ATOM 1076 C C . TYR A 1 129 ? 5.935 2.756 9.691 1.00 93.94 129 TYR A C 1
ATOM 1078 O O . TYR A 1 129 ? 5.027 3.483 9.298 1.00 93.94 129 TYR A O 1
ATOM 1086 N N . SER A 1 130 ? 5.873 2.147 10.875 1.00 94.56 130 SER A N 1
ATOM 1087 C CA . SER A 1 130 ? 4.785 2.379 11.821 1.00 94.56 130 SER A CA 1
ATOM 1088 C C . SER A 1 130 ? 5.067 3.537 12.774 1.00 94.56 130 SER A C 1
ATOM 1090 O O . SER A 1 130 ? 4.292 3.757 13.694 1.00 94.56 130 SER A O 1
ATOM 1092 N N . ASN A 1 131 ? 6.137 4.315 12.575 1.00 94.19 131 ASN A N 1
ATOM 1093 C CA . ASN A 1 131 ? 6.332 5.546 13.333 1.00 94.19 131 ASN A CA 1
ATOM 1094 C C . ASN A 1 131 ? 5.205 6.557 13.043 1.00 94.19 131 ASN A C 1
ATOM 1096 O O . ASN A 1 131 ? 4.778 6.732 11.902 1.00 94.19 131 ASN A O 1
ATOM 1100 N N . ALA A 1 132 ? 4.747 7.266 14.078 1.00 94.00 132 ALA A N 1
ATOM 1101 C CA . ALA A 1 132 ? 3.685 8.259 13.966 1.00 94.00 132 ALA A CA 1
ATOM 1102 C C . ALA A 1 132 ? 3.957 9.371 12.947 1.00 94.00 132 ALA A C 1
ATOM 1104 O O . ALA A 1 132 ? 2.990 9.873 12.372 1.00 94.00 132 ALA A O 1
ATOM 1105 N N . CYS A 1 133 ? 5.225 9.705 12.680 1.00 93.31 133 CYS A N 1
ATOM 1106 C CA . CYS A 1 133 ? 5.584 10.726 11.697 1.00 93.31 133 CYS A CA 1
ATOM 1107 C C . CYS A 1 133 ? 5.101 10.390 10.275 1.00 93.31 133 CYS A C 1
ATOM 1109 O O . CYS A 1 133 ? 4.681 11.295 9.562 1.00 93.31 133 CYS A O 1
ATOM 1111 N N . TYR A 1 134 ? 5.056 9.109 9.885 1.00 95.00 134 TYR A N 1
ATOM 1112 C CA . TYR A 1 134 ? 4.564 8.688 8.565 1.00 95.00 134 TYR A CA 1
ATOM 1113 C C . TYR A 1 134 ? 3.063 8.949 8.376 1.00 95.00 134 TYR A C 1
ATOM 1115 O O . TYR A 1 134 ? 2.577 9.097 7.256 1.00 95.00 134 TYR A O 1
ATOM 1123 N N . PHE A 1 135 ? 2.313 9.038 9.475 1.00 95.25 135 PHE A N 1
ATOM 1124 C CA . PHE A 1 135 ? 0.859 9.203 9.477 1.00 95.25 135 PHE A CA 1
ATOM 1125 C C . PHE A 1 135 ? 0.421 10.654 9.728 1.00 95.25 135 PHE A C 1
ATOM 1127 O O . PHE A 1 135 ? -0.753 10.915 10.007 1.00 95.25 135 PHE A O 1
ATOM 1134 N N . GLU A 1 136 ? 1.353 11.605 9.651 1.00 91.62 136 GLU A N 1
ATOM 1135 C CA . GLU A 1 136 ? 1.054 13.040 9.699 1.00 91.62 136 GLU A CA 1
ATOM 1136 C C . GLU A 1 136 ? 0.596 13.564 8.340 1.00 91.62 136 GLU A C 1
ATOM 1138 O O . GLU A 1 136 ? -0.354 14.343 8.272 1.00 91.62 136 GLU A O 1
ATOM 1143 N N . ASN A 1 137 ? 1.221 13.078 7.266 1.00 91.19 137 ASN A N 1
ATOM 1144 C CA . ASN A 1 137 ? 0.890 13.423 5.892 1.00 91.19 137 ASN A CA 1
ATOM 1145 C C . ASN A 1 137 ? 0.519 12.150 5.141 1.00 91.19 137 ASN A C 1
ATOM 1147 O O . ASN A 1 137 ? 1.385 11.346 4.795 1.00 91.19 137 ASN A O 1
ATOM 1151 N N . VAL A 1 138 ? -0.778 11.968 4.894 1.00 95.62 138 VAL A N 1
ATOM 1152 C CA . VAL A 1 138 ? -1.283 10.782 4.203 1.00 95.62 138 VAL A CA 1
ATOM 1153 C C . VAL A 1 138 ? -2.134 11.155 3.004 1.00 95.62 138 VAL A C 1
ATOM 1155 O O . VAL A 1 138 ? -2.885 12.131 3.029 1.00 95.62 138 VAL A O 1
ATOM 1158 N N . TYR A 1 139 ? -2.045 10.334 1.967 1.00 96.38 139 TYR A N 1
ATOM 1159 C CA . TYR A 1 139 ? -2.813 10.493 0.741 1.00 96.38 139 TYR A CA 1
ATOM 1160 C C . TYR A 1 139 ? -3.453 9.171 0.360 1.00 96.38 139 TYR A C 1
ATOM 1162 O O . TYR A 1 139 ? -2.886 8.101 0.558 1.00 96.38 139 TYR A O 1
ATOM 1170 N N . ILE A 1 140 ? -4.651 9.250 -0.204 1.00 96.81 140 ILE A N 1
ATOM 1171 C CA . ILE A 1 140 ? -5.405 8.082 -0.643 1.00 96.81 140 ILE A CA 1
ATOM 1172 C C . ILE A 1 140 ? -5.469 8.112 -2.162 1.00 96.81 140 ILE A C 1
ATOM 1174 O O . ILE A 1 140 ? -5.846 9.130 -2.741 1.00 96.81 140 ILE A O 1
ATOM 1178 N N . SER A 1 141 ? -5.155 6.983 -2.792 1.00 95.69 141 SER A N 1
ATOM 1179 C CA . SER A 1 141 ? -5.368 6.779 -4.222 1.00 95.69 141 SER A CA 1
ATOM 1180 C C . SER A 1 141 ? -6.329 5.624 -4.456 1.00 95.69 141 SER A C 1
ATOM 1182 O O . SER A 1 141 ? -6.162 4.518 -3.929 1.00 95.69 141 SER A O 1
ATOM 1184 N N . TYR A 1 142 ? -7.357 5.891 -5.258 1.00 94.75 142 TYR A N 1
ATOM 1185 C CA . TYR A 1 142 ? -8.251 4.854 -5.745 1.00 94.75 142 TYR A CA 1
ATOM 1186 C C . TYR A 1 142 ? -7.578 4.127 -6.905 1.00 94.75 142 TYR A C 1
ATOM 1188 O O . TYR A 1 142 ? -7.318 4.710 -7.955 1.00 94.75 142 TYR A O 1
ATOM 1196 N N . TYR A 1 143 ? -7.320 2.842 -6.698 1.00 94.44 143 TYR A N 1
ATOM 1197 C CA . TYR A 1 143 ? -6.766 1.954 -7.705 1.00 94.44 143 TYR A CA 1
ATOM 1198 C C . TYR A 1 143 ? -7.828 0.917 -8.055 1.00 94.44 143 TYR A C 1
ATOM 1200 O O . TYR A 1 143 ? -8.106 0.048 -7.232 1.00 94.44 143 TYR A O 1
ATOM 1208 N N . TRP A 1 144 ? -8.475 1.037 -9.214 1.00 94.00 144 TRP A N 1
ATOM 1209 C CA . TRP A 1 144 ? -9.573 0.164 -9.635 1.00 94.00 144 TRP A CA 1
ATOM 1210 C C . TRP A 1 144 ? -9.163 -0.630 -10.867 1.00 94.00 144 TRP A C 1
ATOM 1212 O O . TRP A 1 144 ? -8.969 -0.049 -11.930 1.00 94.00 144 TRP A O 1
ATOM 1222 N N . ILE A 1 145 ? -9.093 -1.958 -10.753 1.00 91.75 145 ILE A N 1
ATOM 1223 C CA . ILE A 1 145 ? -8.648 -2.826 -11.858 1.00 91.75 145 ILE A CA 1
ATOM 1224 C C . ILE A 1 145 ? -9.554 -2.720 -13.090 1.00 91.75 145 ILE A C 1
ATOM 1226 O O . ILE A 1 145 ? -9.116 -2.945 -14.211 1.00 91.75 145 ILE A O 1
ATOM 1230 N N . SER A 1 146 ? -10.814 -2.315 -12.907 1.00 91.75 146 SER A N 1
ATOM 1231 C CA . SER A 1 146 ? -11.751 -2.057 -14.005 1.00 91.75 146 SER A CA 1
ATOM 1232 C C . SER A 1 146 ? -11.388 -0.838 -14.858 1.00 91.75 146 SER A C 1
ATOM 1234 O O . SER A 1 146 ? -11.916 -0.701 -15.956 1.00 91.75 146 SER A O 1
ATOM 1236 N N . ARG A 1 147 ? -10.497 0.037 -14.377 1.00 94.06 147 ARG A N 1
ATOM 1237 C CA . ARG A 1 147 ? -9.994 1.223 -15.088 1.00 94.06 147 ARG A CA 1
ATOM 1238 C C . ARG A 1 147 ? -8.566 1.014 -15.595 1.00 94.06 147 ARG A C 1
ATOM 1240 O O . ARG A 1 147 ? -7.827 1.981 -15.731 1.00 94.06 147 ARG A O 1
ATOM 1247 N N . TYR A 1 148 ? -8.172 -0.235 -15.864 1.00 90.31 148 TYR A N 1
ATOM 1248 C CA . TYR A 1 148 ? -6.808 -0.581 -16.283 1.00 90.31 148 TYR A CA 1
ATOM 1249 C C . TYR A 1 148 ? -6.308 0.247 -17.479 1.00 90.31 148 TYR A C 1
ATOM 1251 O O . TYR A 1 148 ? -5.134 0.589 -17.533 1.00 90.31 148 TYR A O 1
ATOM 1259 N N . GLU A 1 149 ? -7.190 0.638 -18.401 1.00 92.00 149 GLU A N 1
ATOM 1260 C CA . GLU A 1 149 ? -6.844 1.452 -19.578 1.00 92.00 149 GLU A CA 1
ATOM 1261 C C . GLU A 1 149 ? -6.347 2.864 -19.231 1.00 92.00 149 GLU A C 1
ATOM 1263 O O . GLU A 1 149 ? -5.717 3.520 -20.056 1.00 92.00 149 GLU A O 1
ATOM 1268 N N . GLU A 1 150 ? -6.606 3.339 -18.012 1.00 93.75 150 GLU A N 1
ATOM 1269 C CA . GLU A 1 150 ? -6.156 4.647 -17.529 1.00 93.75 150 GLU A CA 1
ATOM 1270 C C . GLU A 1 150 ? -4.774 4.605 -16.868 1.00 93.75 150 GLU A C 1
ATOM 1272 O O . GLU A 1 150 ? -4.216 5.653 -16.531 1.00 93.75 150 GLU A O 1
ATOM 1277 N N . TYR A 1 151 ? -4.220 3.412 -16.643 1.00 91.62 151 TYR A N 1
ATOM 1278 C CA . TYR A 1 151 ? -2.953 3.240 -15.948 1.00 91.62 151 TYR A CA 1
ATOM 1279 C C . TYR A 1 151 ? -1.807 2.982 -16.922 1.00 91.62 151 TYR A C 1
ATOM 1281 O O . TYR A 1 151 ? -1.944 2.276 -17.919 1.00 91.62 151 TYR A O 1
ATOM 1289 N N . ASN A 1 152 ? -0.637 3.533 -16.593 1.00 92.56 152 ASN A N 1
ATOM 1290 C CA . ASN A 1 152 ? 0.597 3.207 -17.289 1.00 92.56 152 ASN A CA 1
ATOM 1291 C C . ASN A 1 152 ? 1.293 2.032 -16.584 1.00 92.56 152 ASN A C 1
ATOM 1293 O O . ASN A 1 152 ? 1.711 2.145 -15.431 1.00 92.56 152 ASN A O 1
ATOM 1297 N N . TYR A 1 153 ? 1.419 0.917 -17.301 1.00 90.50 153 TYR A N 1
ATOM 1298 C CA . TYR A 1 153 ? 2.097 -0.299 -16.852 1.00 90.50 153 TYR A CA 1
ATOM 1299 C C . TYR A 1 153 ? 3.496 -0.469 -17.456 1.00 90.50 153 TYR A C 1
ATOM 1301 O O . TYR A 1 153 ? 4.080 -1.545 -17.331 1.00 90.50 153 TYR A O 1
ATOM 1309 N N . GLU A 1 154 ? 4.029 0.558 -18.122 1.00 93.25 154 GLU A N 1
ATOM 1310 C CA . GLU A 1 154 ? 5.368 0.537 -18.703 1.00 93.25 154 GLU A CA 1
ATOM 1311 C C . GLU A 1 154 ? 6.408 0.081 -17.684 1.00 93.25 154 GLU A C 1
ATOM 1313 O O . GLU A 1 154 ? 6.425 0.486 -16.518 1.00 93.25 154 GLU A O 1
ATOM 1318 N N . ILE A 1 155 ? 7.283 -0.798 -18.159 1.00 91.56 155 ILE A N 1
ATOM 1319 C CA . ILE A 1 155 ? 8.410 -1.288 -17.388 1.00 91.56 155 ILE A CA 1
ATOM 1320 C C . ILE A 1 155 ? 9.549 -0.286 -17.528 1.00 91.56 155 ILE A C 1
ATOM 1322 O O . ILE A 1 155 ? 9.913 0.122 -18.632 1.00 91.56 155 ILE A O 1
ATOM 1326 N N . SER A 1 156 ? 10.148 0.062 -16.398 1.00 90.38 156 SER A N 1
ATOM 1327 C CA . SER A 1 156 ? 11.348 0.885 -16.328 1.00 90.38 156 SER A CA 1
ATOM 1328 C C . SER A 1 156 ? 12.450 0.155 -15.570 1.00 90.38 156 SER A C 1
ATOM 1330 O O . SER A 1 156 ? 12.203 -0.574 -14.611 1.00 90.38 156 SER A O 1
ATOM 1332 N N . PHE A 1 157 ? 13.686 0.347 -16.015 1.00 90.00 157 PHE A N 1
ATOM 1333 C CA . PHE A 1 157 ? 14.874 -0.207 -15.372 1.00 90.00 157 PHE A CA 1
ATOM 1334 C C . PHE A 1 157 ? 15.583 0.859 -14.543 1.00 90.00 157 PHE A C 1
ATOM 1336 O O . PHE A 1 157 ? 15.359 2.061 -14.723 1.00 90.00 157 PHE A O 1
ATOM 1343 N N . CYS A 1 158 ? 16.468 0.415 -13.650 1.00 90.12 158 CYS A N 1
ATOM 1344 C CA . CYS A 1 158 ? 17.210 1.313 -12.777 1.00 90.12 158 CYS A CA 1
ATOM 1345 C C . CYS A 1 158 ? 18.034 2.294 -13.612 1.00 90.12 158 CYS A C 1
ATOM 1347 O O . CYS A 1 158 ? 18.918 1.906 -14.377 1.00 90.12 158 CYS A O 1
ATOM 1349 N N . ASN A 1 159 ? 17.743 3.587 -13.482 1.00 90.88 159 ASN A N 1
ATOM 1350 C CA . ASN A 1 159 ? 18.525 4.604 -14.168 1.00 90.88 159 ASN A CA 1
ATOM 1351 C C . ASN A 1 159 ? 19.840 4.882 -13.419 1.00 90.88 159 ASN A C 1
ATOM 1353 O O . ASN A 1 159 ? 20.018 4.527 -12.254 1.00 90.88 159 ASN A O 1
ATOM 1357 N N . ASN A 1 160 ? 20.765 5.589 -14.073 1.00 92.12 160 ASN A N 1
ATOM 1358 C CA . ASN A 1 160 ? 22.083 5.893 -13.503 1.00 92.12 160 ASN A CA 1
ATOM 1359 C C . ASN A 1 160 ? 22.033 6.658 -12.171 1.00 92.12 160 ASN A C 1
ATOM 1361 O O . ASN A 1 160 ? 22.965 6.551 -11.373 1.00 92.12 160 ASN A O 1
ATOM 1365 N N . TYR A 1 161 ? 20.993 7.464 -11.946 1.00 90.44 161 TYR A N 1
ATOM 1366 C CA . TYR A 1 161 ? 20.831 8.211 -10.704 1.00 90.44 161 TYR A CA 1
ATOM 1367 C C . TYR A 1 161 ? 20.467 7.269 -9.553 1.00 90.44 161 TYR A C 1
ATOM 1369 O O . TYR A 1 161 ? 21.206 7.201 -8.570 1.00 90.44 161 TYR A O 1
ATOM 1377 N N . TYR A 1 162 ? 19.398 6.482 -9.706 1.00 87.69 162 TYR A N 1
ATOM 1378 C CA . TYR A 1 162 ? 18.965 5.533 -8.680 1.00 87.69 162 TYR A CA 1
ATOM 1379 C C . TYR A 1 162 ? 19.978 4.418 -8.466 1.00 87.69 162 TYR A C 1
ATOM 1381 O O . TYR A 1 162 ? 20.229 4.056 -7.323 1.00 87.69 162 TYR A O 1
ATOM 1389 N N . ASN A 1 163 ? 20.650 3.947 -9.517 1.00 89.94 163 ASN A N 1
ATOM 1390 C CA . ASN A 1 163 ? 21.671 2.916 -9.379 1.00 89.94 163 ASN A CA 1
ATOM 1391 C C . ASN A 1 163 ? 22.808 3.364 -8.438 1.00 89.94 163 ASN A C 1
ATOM 1393 O O . ASN A 1 163 ? 23.245 2.595 -7.586 1.00 89.94 163 ASN A 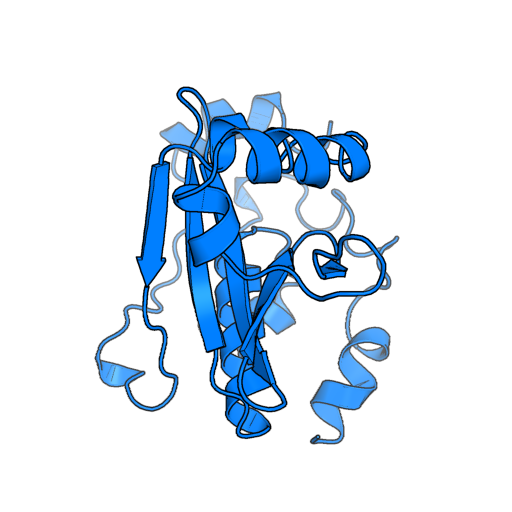O 1
ATOM 1397 N N . LYS A 1 164 ? 23.241 4.634 -8.509 1.00 90.88 164 LYS A N 1
ATOM 1398 C CA . LYS A 1 164 ? 24.264 5.194 -7.600 1.00 90.88 164 LYS A CA 1
ATOM 1399 C C . LYS A 1 164 ? 23.811 5.281 -6.142 1.00 90.88 164 LYS A C 1
ATOM 1401 O O . LYS A 1 164 ? 24.659 5.229 -5.252 1.00 90.88 164 LYS A O 1
ATOM 1406 N N . LEU A 1 165 ? 22.517 5.488 -5.905 1.00 88.88 165 LEU A N 1
ATOM 1407 C CA . LEU A 1 165 ? 21.943 5.556 -4.563 1.00 88.88 165 LEU A CA 1
ATOM 1408 C C . LEU A 1 165 ? 21.731 4.149 -4.006 1.00 88.88 165 LEU A C 1
ATOM 1410 O O . LEU A 1 165 ? 22.300 3.807 -2.974 1.00 88.88 165 LEU A O 1
ATOM 1414 N N . LEU A 1 166 ? 20.983 3.327 -4.740 1.00 87.44 166 LEU A N 1
ATOM 1415 C CA . LEU A 1 166 ? 20.581 1.988 -4.335 1.00 87.44 166 LEU A CA 1
ATOM 1416 C C . LEU A 1 166 ? 21.779 1.055 -4.190 1.00 87.44 166 LEU A C 1
ATOM 1418 O O . LEU A 1 166 ? 21.839 0.334 -3.209 1.00 87.44 166 LEU A O 1
ATOM 1422 N N . SER A 1 167 ? 22.796 1.122 -5.058 1.00 87.50 167 SER A N 1
ATOM 1423 C CA . SER A 1 167 ? 23.984 0.252 -4.942 1.00 87.50 167 SER A CA 1
ATOM 1424 C C . SER A 1 167 ? 24.719 0.366 -3.600 1.00 87.50 167 SER A C 1
ATOM 1426 O O . SER A 1 167 ? 25.509 -0.509 -3.262 1.00 87.50 167 SER A O 1
ATOM 1428 N N . LYS A 1 168 ? 24.497 1.444 -2.836 1.00 88.31 168 LYS A N 1
ATOM 1429 C CA . LYS A 1 168 ? 25.102 1.641 -1.513 1.00 88.31 168 LYS A CA 1
ATOM 1430 C C . LYS A 1 168 ? 24.335 0.986 -0.372 1.00 88.31 168 LYS A C 1
ATOM 1432 O O . LYS A 1 168 ? 24.860 1.011 0.730 1.00 88.31 168 LYS A O 1
ATOM 1437 N N . VAL A 1 169 ? 23.118 0.510 -0.612 1.00 83.06 169 VAL A N 1
ATOM 1438 C CA . VAL A 1 169 ? 22.190 -0.025 0.401 1.00 83.06 169 VAL A CA 1
ATOM 1439 C C . VAL A 1 169 ? 21.495 -1.313 -0.059 1.00 83.06 169 VAL A C 1
ATOM 1441 O O . VAL A 1 169 ? 20.827 -1.964 0.728 1.00 83.06 169 VAL A O 1
ATOM 1444 N N . TRP A 1 170 ? 21.638 -1.686 -1.333 1.00 83.44 170 TRP A N 1
ATOM 1445 C CA . TRP A 1 170 ? 21.029 -2.869 -1.931 1.00 83.44 170 TRP A CA 1
ATOM 1446 C C . TRP A 1 170 ? 21.619 -4.133 -1.306 1.00 83.44 170 TRP A C 1
ATOM 1448 O O . TRP A 1 170 ? 22.833 -4.336 -1.390 1.00 83.44 170 TRP A O 1
ATOM 1458 N N . ASN A 1 171 ? 20.765 -4.984 -0.736 1.00 70.06 171 ASN A N 1
ATOM 1459 C CA . ASN A 1 171 ? 21.145 -6.260 -0.122 1.00 70.06 171 ASN A CA 1
ATOM 1460 C C . ASN A 1 171 ? 22.156 -6.141 1.041 1.00 70.06 171 ASN A C 1
ATOM 1462 O O . ASN A 1 171 ? 23.101 -6.934 1.118 1.00 70.06 171 ASN A O 1
ATOM 1466 N N . GLN A 1 172 ? 22.023 -5.100 1.872 1.00 62.84 172 GLN A N 1
ATOM 1467 C CA . GLN A 1 172 ? 22.814 -4.899 3.096 1.00 62.84 172 GLN A CA 1
ATOM 1468 C C . GLN A 1 172 ? 22.025 -5.286 4.337 1.00 62.84 172 GLN A C 1
ATOM 1470 O O . GLN A 1 172 ? 22.644 -5.929 5.217 1.00 62.84 172 GLN A O 1
#

Secondary structure (DSSP, 8-state):
--TTGGGHHHHS--TTTSSTTSSSSGGG-EE---HHHHHHTT---HHHHHHHHHHHHHHTT--EEEEEEE-SS-EEEEEEEEETTEEEEEETTTTEE-EETTEE--HHHHHH-HHHHHHHHHHTTTSGGGSGGGGTEEEEE---GGGGGGS----EEPPHHHHHHHTTTTT-